Protein AF-A0A8J3AI51-F1 (afdb_monomer_lite)

Radius of gyration: 22.15 Å; chains: 1; bounding box: 53×22×63 Å

pLDDT: mean 82.13, std 14.8, range [37.94, 96.56]

Structure (mmCIF, N/CA/C/O backbone):
data_AF-A0A8J3AI51-F1
#
_entry.id   AF-A0A8J3AI51-F1
#
loop_
_atom_site.group_PDB
_atom_site.id
_atom_site.type_symbol
_atom_site.label_atom_id
_atom_site.label_alt_id
_atom_site.label_comp_id
_atom_site.label_asym_id
_atom_site.label_entity_id
_atom_site.label_seq_id
_atom_site.pdbx_PDB_ins_code
_atom_site.Cartn_x
_atom_site.Cartn_y
_atom_site.Cartn_z
_atom_site.occupancy
_atom_site.B_iso_or_equiv
_atom_site.auth_seq_id
_atom_site.auth_comp_id
_atom_site.auth_asym_id
_atom_site.auth_atom_id
_atom_site.pdbx_PDB_model_num
ATOM 1 N N . MET A 1 1 ? 5.342 -2.825 -37.340 1.00 53.09 1 MET A N 1
ATOM 2 C CA . MET A 1 1 ? 4.375 -3.262 -36.305 1.00 53.09 1 MET A CA 1
ATOM 3 C C . MET A 1 1 ? 3.085 -2.499 -36.558 1.00 53.09 1 MET A C 1
ATOM 5 O O . MET A 1 1 ? 3.147 -1.276 -36.587 1.00 53.09 1 MET A O 1
ATOM 9 N N . LYS A 1 2 ? 1.987 -3.191 -36.896 1.00 64.62 2 LYS A N 1
ATOM 10 C CA . LYS A 1 2 ? 0.739 -2.549 -37.352 1.00 64.62 2 LYS A CA 1
ATOM 11 C C . LYS A 1 2 ? 0.205 -1.592 -36.278 1.00 64.62 2 LYS A C 1
ATOM 13 O O . LYS A 1 2 ? 0.281 -1.922 -35.096 1.00 64.62 2 LYS A O 1
ATOM 18 N N . ARG A 1 3 ? -0.309 -0.426 -36.695 1.00 67.56 3 ARG A N 1
ATOM 19 C CA . ARG A 1 3 ? -0.860 0.649 -35.837 1.00 67.56 3 ARG A CA 1
ATOM 20 C C . ARG A 1 3 ? -1.835 0.107 -34.780 1.00 67.56 3 ARG A C 1
ATOM 22 O O . ARG A 1 3 ? -1.810 0.542 -33.636 1.00 67.56 3 ARG A O 1
ATOM 29 N N . GLU A 1 4 ? -2.581 -0.925 -35.157 1.00 68.12 4 GLU A N 1
ATOM 30 C CA . GLU A 1 4 ? -3.501 -1.707 -34.324 1.00 68.12 4 GLU A CA 1
ATOM 31 C C . GLU A 1 4 ? -2.862 -2.264 -33.044 1.00 68.12 4 GLU A C 1
ATOM 33 O O . GLU A 1 4 ? -3.471 -2.199 -31.986 1.00 68.12 4 GLU A O 1
ATOM 38 N N . ARG A 1 5 ? -1.607 -2.736 -33.090 1.00 66.06 5 ARG A N 1
ATOM 39 C CA . ARG A 1 5 ? -0.934 -3.303 -31.906 1.00 66.06 5 ARG A CA 1
ATOM 40 C C . ARG A 1 5 ? -0.533 -2.239 -30.887 1.00 66.06 5 ARG A C 1
ATOM 42 O O . ARG A 1 5 ? -0.493 -2.528 -29.702 1.00 66.06 5 ARG A O 1
ATOM 49 N N . VAL A 1 6 ? -0.232 -1.020 -31.338 1.00 65.31 6 VAL A N 1
ATOM 50 C CA . VAL A 1 6 ? 0.111 0.099 -30.440 1.00 65.31 6 VAL A CA 1
ATOM 51 C C . VAL A 1 6 ? -1.146 0.623 -29.757 1.00 65.31 6 VAL A C 1
ATOM 53 O O . VAL A 1 6 ? -1.136 0.836 -28.552 1.00 65.31 6 VAL A O 1
ATOM 56 N N . ILE A 1 7 ? -2.237 0.756 -30.516 1.00 75.31 7 ILE A N 1
ATOM 57 C CA . ILE A 1 7 ? -3.550 1.131 -29.978 1.00 75.31 7 ILE A CA 1
ATOM 58 C C . ILE A 1 7 ? -4.014 0.086 -28.958 1.00 75.31 7 ILE A C 1
ATOM 60 O O . ILE A 1 7 ? -4.457 0.452 -27.877 1.00 75.31 7 ILE A O 1
ATOM 64 N N . PHE A 1 8 ? -3.827 -1.202 -29.253 1.00 74.75 8 PHE A N 1
ATOM 65 C CA . PHE A 1 8 ? -4.169 -2.283 -28.333 1.00 74.75 8 PHE A CA 1
ATOM 66 C C . PHE A 1 8 ? -3.395 -2.201 -27.009 1.00 74.75 8 PHE A C 1
ATOM 68 O O . PHE A 1 8 ? -4.002 -2.280 -25.949 1.00 74.75 8 PHE A O 1
ATOM 75 N N . VAL A 1 9 ? -2.078 -1.964 -27.047 1.00 77.12 9 VAL A N 1
ATOM 76 C CA . VAL A 1 9 ? -1.270 -1.787 -25.824 1.00 77.12 9 VAL A CA 1
ATOM 77 C C . VAL A 1 9 ? -1.726 -0.563 -25.024 1.00 77.12 9 VAL A C 1
ATOM 79 O O . VAL A 1 9 ? -1.829 -0.637 -23.805 1.00 77.12 9 VAL A O 1
ATOM 82 N N . LEU A 1 10 ? -2.053 0.541 -25.698 1.00 74.12 10 LEU A N 1
ATOM 83 C CA . LEU A 1 10 ? -2.494 1.776 -25.046 1.00 74.12 10 LEU A CA 1
ATOM 84 C C . LEU A 1 10 ? -3.873 1.608 -24.381 1.00 74.12 10 LEU A C 1
ATOM 86 O O . LEU A 1 10 ? -4.077 2.077 -23.267 1.00 74.12 10 LEU A O 1
ATOM 90 N N . ILE A 1 11 ? -4.780 0.865 -25.021 1.00 77.56 11 ILE A N 1
ATOM 91 C CA . ILE A 1 11 ? -6.088 0.491 -24.463 1.00 77.56 11 ILE A CA 1
ATOM 92 C C . ILE A 1 11 ? -5.927 -0.437 -23.255 1.00 77.56 11 ILE A C 1
ATOM 94 O O . ILE A 1 11 ? -6.581 -0.222 -22.240 1.00 77.56 11 ILE A O 1
ATOM 98 N N . VAL A 1 12 ? -5.036 -1.430 -23.325 1.00 75.44 12 VAL A N 1
ATOM 99 C CA . VAL A 1 12 ? -4.759 -2.330 -22.192 1.00 75.44 12 VAL A CA 1
ATOM 100 C C . VAL A 1 12 ? -4.180 -1.551 -21.006 1.00 75.44 12 VAL A C 1
ATOM 102 O O . VAL A 1 12 ? -4.612 -1.767 -19.880 1.00 75.44 12 VAL A O 1
ATOM 105 N N . CYS A 1 13 ? -3.279 -0.592 -21.241 1.00 67.44 13 CYS A N 1
ATOM 106 C CA . CYS A 1 13 ? -2.771 0.286 -20.184 1.00 67.44 13 CYS A CA 1
ATOM 107 C C . CYS A 1 13 ? -3.874 1.149 -19.550 1.00 67.44 13 CYS A C 1
ATOM 109 O O . CYS A 1 13 ? -3.893 1.287 -18.335 1.00 67.44 13 CYS A O 1
ATOM 111 N N . ILE A 1 14 ? -4.809 1.689 -20.339 1.00 70.81 14 ILE A N 1
ATOM 112 C CA . ILE A 1 14 ? -5.937 2.480 -19.814 1.00 70.81 14 ILE A CA 1
ATOM 113 C C . ILE A 1 14 ? -6.908 1.600 -19.011 1.00 70.81 14 ILE A C 1
ATOM 115 O O . ILE A 1 14 ? -7.358 2.009 -17.944 1.00 70.81 14 ILE A O 1
ATOM 119 N N . LEU A 1 15 ? -7.187 0.377 -19.474 1.00 64.62 15 LEU A N 1
ATOM 120 C CA . LEU A 1 15 ? -8.058 -0.5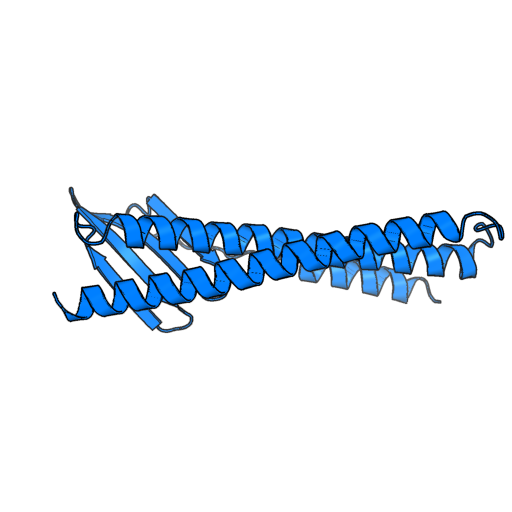77 -18.774 1.00 64.62 15 LEU A CA 1
ATOM 121 C C . LEU A 1 15 ? -7.478 -1.035 -17.428 1.00 64.62 15 LEU A C 1
ATOM 123 O O . LEU A 1 15 ? -8.231 -1.275 -16.488 1.00 64.62 15 LEU A O 1
ATOM 127 N N . LEU A 1 16 ? -6.151 -1.122 -17.306 1.00 56.03 16 LEU A N 1
ATOM 128 C CA . LEU A 1 16 ? -5.490 -1.446 -16.036 1.00 56.03 16 LEU A CA 1
ATOM 129 C C . LEU A 1 16 ? -5.594 -0.313 -14.997 1.00 56.03 16 LEU A C 1
ATOM 131 O O . LEU A 1 16 ? -5.443 -0.576 -13.804 1.00 56.03 16 LEU A O 1
ATOM 135 N N . LEU A 1 17 ? -5.871 0.925 -15.423 1.00 53.25 17 LEU A N 1
ATOM 136 C CA . LEU A 1 17 ? -5.963 2.097 -14.543 1.00 53.25 17 LEU A CA 1
ATOM 137 C C . LEU A 1 17 ? -7.366 2.315 -13.955 1.00 53.25 17 LEU A C 1
ATOM 139 O O . LEU A 1 17 ? -7.508 3.049 -12.980 1.00 53.25 17 LEU A O 1
ATOM 143 N N . THR A 1 18 ? -8.411 1.677 -14.489 1.00 46.75 18 THR A N 1
ATOM 144 C CA . THR A 1 18 ? -9.785 1.865 -14.002 1.00 46.75 18 THR A CA 1
ATOM 145 C C . THR A 1 18 ? -10.165 0.799 -12.973 1.00 46.75 18 THR A C 1
ATOM 147 O O . THR A 1 18 ? -10.831 -0.179 -13.301 1.00 46.75 18 THR A O 1
ATOM 150 N N . ASN A 1 19 ? -9.775 0.991 -11.709 1.00 45.34 19 ASN A N 1
ATOM 151 C CA . ASN A 1 19 ? -10.464 0.366 -10.573 1.00 45.34 19 ASN A CA 1
ATOM 152 C C . ASN A 1 19 ? -11.433 1.393 -9.980 1.00 45.34 19 ASN A C 1
ATOM 154 O O . ASN A 1 19 ? -11.073 2.159 -9.094 1.00 45.34 19 ASN A O 1
ATOM 158 N N . VAL A 1 20 ? -12.660 1.428 -10.501 1.00 43.66 20 VAL A N 1
ATOM 159 C CA . VAL A 1 20 ? -13.753 2.207 -9.910 1.00 43.66 20 VAL A CA 1
ATOM 160 C C . VAL A 1 20 ? -14.539 1.265 -9.006 1.00 43.66 20 VAL A C 1
ATOM 162 O O . VAL A 1 20 ? -15.225 0.372 -9.498 1.00 43.66 20 VAL A O 1
ATOM 165 N N . GLN A 1 21 ? -14.421 1.438 -7.690 1.00 47.44 21 GLN A N 1
ATOM 166 C CA . GLN A 1 21 ? -15.366 0.846 -6.743 1.00 47.44 21 GLN A CA 1
ATOM 167 C C . GLN A 1 21 ? -16.455 1.878 -6.453 1.00 47.44 21 GLN A C 1
ATOM 169 O O . GLN A 1 21 ? -16.183 2.960 -5.943 1.00 47.44 21 GLN A O 1
ATOM 174 N N . SER A 1 22 ? -17.685 1.551 -6.837 1.00 46.31 22 SER A N 1
ATOM 175 C CA . SER A 1 22 ? -18.892 2.278 -6.457 1.00 46.31 22 SER A CA 1
ATOM 176 C C . SER A 1 22 ? -19.384 1.764 -5.106 1.00 46.31 22 SER A C 1
ATOM 178 O O . SER A 1 22 ? -19.484 0.553 -4.904 1.00 46.31 22 SER A O 1
ATOM 180 N N . ILE A 1 23 ? -19.717 2.673 -4.186 1.00 45.62 23 ILE A N 1
ATOM 181 C CA . ILE A 1 23 ? -20.322 2.315 -2.898 1.00 45.62 23 ILE A CA 1
ATOM 182 C C . ILE A 1 23 ? -21.718 2.936 -2.800 1.00 45.62 23 ILE A C 1
ATOM 184 O O . ILE A 1 23 ? -21.946 4.097 -3.139 1.00 45.62 23 ILE A O 1
ATOM 188 N N . LEU A 1 24 ? -22.656 2.074 -2.404 1.00 43.91 24 LEU A N 1
ATOM 189 C CA . LEU A 1 24 ? -24.089 2.290 -2.240 1.00 43.91 24 LEU A CA 1
ATOM 190 C C . LEU A 1 24 ? -24.363 2.847 -0.831 1.00 43.91 24 LEU A C 1
ATOM 192 O O . LEU A 1 24 ? -23.822 2.334 0.146 1.00 43.91 24 LEU A O 1
ATOM 196 N N . ALA A 1 25 ? -25.222 3.861 -0.715 1.00 37.94 25 ALA A N 1
ATOM 197 C CA . ALA A 1 25 ? -25.538 4.517 0.554 1.00 37.94 25 ALA A CA 1
ATOM 198 C C . ALA A 1 25 ? -26.554 3.724 1.403 1.00 37.94 25 ALA A C 1
ATOM 200 O O . ALA A 1 25 ? -27.579 3.276 0.890 1.00 37.94 25 ALA A O 1
ATOM 201 N N . SER A 1 26 ? -26.302 3.619 2.713 1.00 41.03 26 SER A N 1
ATOM 202 C CA . SER A 1 26 ? -27.286 3.221 3.731 1.00 41.03 26 SER A CA 1
ATOM 203 C C . SER A 1 26 ? -27.013 3.955 5.056 1.00 41.03 26 SER A C 1
ATOM 205 O O . SER A 1 26 ? -25.915 4.457 5.267 1.00 41.03 26 SER A O 1
ATOM 207 N N . SER A 1 27 ? -28.029 4.070 5.914 1.00 50.53 27 SER A N 1
ATOM 208 C CA . SER A 1 27 ? -28.260 5.114 6.938 1.00 50.53 27 SER A CA 1
ATOM 209 C C . SER A 1 27 ? -27.345 5.158 8.182 1.00 50.53 27 SER A C 1
ATOM 211 O O . SER A 1 27 ? -27.755 5.680 9.218 1.00 50.53 27 SER A O 1
ATOM 213 N N . THR A 1 28 ? -26.120 4.643 8.117 1.00 57.31 28 THR A N 1
ATOM 214 C CA . THR A 1 28 ? -25.068 4.885 9.120 1.00 57.31 28 THR A CA 1
ATOM 215 C C . THR A 1 28 ? -24.117 5.955 8.594 1.00 57.31 28 THR A C 1
ATOM 217 O O . THR A 1 28 ? -23.734 5.927 7.426 1.00 57.31 28 THR A O 1
ATOM 220 N N . VAL A 1 29 ? -23.732 6.930 9.429 1.00 70.00 29 VAL A N 1
ATOM 221 C CA . VAL A 1 29 ? -22.743 7.936 9.008 1.00 70.00 29 VAL A CA 1
ATOM 222 C C . VAL A 1 29 ? -21.382 7.249 8.946 1.00 70.00 29 VAL A C 1
ATOM 224 O O . VAL A 1 29 ? -20.705 7.060 9.959 1.00 70.00 29 VAL A O 1
ATOM 227 N N . ILE A 1 30 ? -21.013 6.823 7.742 1.00 76.81 30 ILE A N 1
ATOM 228 C CA . ILE A 1 30 ? -19.674 6.341 7.425 1.00 76.81 30 ILE A CA 1
ATOM 229 C C . ILE A 1 30 ? -18.756 7.560 7.458 1.00 76.81 30 ILE A C 1
ATOM 231 O O . ILE A 1 30 ? -18.877 8.460 6.630 1.00 76.81 30 ILE A O 1
ATOM 235 N N . LEU A 1 31 ? -17.861 7.610 8.442 1.00 81.75 31 LEU A N 1
ATOM 236 C CA . LEU A 1 31 ? -16.919 8.720 8.592 1.00 81.75 31 LEU A CA 1
ATOM 237 C C . LEU A 1 31 ? -15.726 8.571 7.654 1.00 81.75 31 LEU A C 1
ATOM 239 O O . LEU A 1 31 ? -15.195 9.557 7.143 1.00 81.75 31 LEU A O 1
ATOM 243 N N . ARG A 1 32 ? -15.273 7.329 7.473 1.00 84.75 32 ARG A N 1
ATOM 244 C CA . ARG A 1 32 ? -14.158 6.987 6.598 1.00 84.75 32 ARG A CA 1
ATOM 245 C C . ARG A 1 32 ? -14.179 5.503 6.277 1.00 84.75 32 ARG A C 1
ATOM 247 O O . ARG A 1 32 ? -14.462 4.689 7.153 1.00 84.75 32 ARG A O 1
ATOM 254 N N . GLU A 1 33 ? -13.804 5.168 5.057 1.00 91.50 33 GLU A N 1
ATOM 255 C CA . GLU A 1 33 ? -13.570 3.802 4.613 1.00 91.50 33 GLU A CA 1
ATOM 256 C C . GLU A 1 33 ? -12.415 3.782 3.614 1.00 91.50 33 GLU A C 1
ATOM 258 O O . GLU A 1 33 ? -12.208 4.756 2.894 1.00 91.50 33 GLU A O 1
ATOM 263 N N . GLU A 1 34 ? -11.654 2.693 3.595 1.00 90.44 34 GLU A N 1
ATOM 264 C CA . GLU A 1 34 ? -10.606 2.457 2.600 1.00 90.44 34 GLU A CA 1
ATOM 265 C C . GLU A 1 34 ? -10.432 0.949 2.406 1.00 90.44 34 GLU A C 1
ATOM 267 O O . GLU A 1 34 ? -10.676 0.151 3.323 1.00 90.44 34 GLU A O 1
ATOM 272 N N . LYS A 1 35 ? -9.984 0.557 1.210 1.00 92.38 35 LYS A N 1
ATOM 273 C CA . LYS A 1 35 ? -9.681 -0.832 0.876 1.00 92.38 35 LYS A CA 1
ATOM 274 C C . LYS A 1 35 ? -8.438 -0.927 -0.001 1.00 92.38 35 LYS A C 1
ATOM 276 O O . LYS A 1 35 ? -8.461 -0.562 -1.174 1.00 92.38 35 LYS A O 1
ATOM 281 N N . ALA A 1 36 ? -7.385 -1.542 0.525 1.00 91.38 36 ALA A N 1
ATOM 282 C CA . ALA A 1 36 ? -6.125 -1.719 -0.186 1.00 91.38 36 ALA A CA 1
ATOM 283 C C . ALA A 1 36 ? -5.414 -3.010 0.225 1.00 91.38 36 ALA A C 1
ATOM 285 O O . ALA A 1 36 ? -5.531 -3.475 1.352 1.00 91.38 36 ALA A O 1
ATOM 286 N N . GLY A 1 37 ? -4.690 -3.634 -0.710 1.00 86.81 37 GLY A N 1
ATOM 287 C CA . GLY A 1 37 ? -3.906 -4.846 -0.425 1.00 86.81 37 GLY A CA 1
ATOM 288 C C . GLY A 1 37 ? -4.714 -6.051 0.085 1.00 86.81 37 GLY A C 1
ATOM 289 O O . GLY A 1 37 ? -4.136 -6.973 0.642 1.00 86.81 37 GLY A O 1
ATOM 290 N N . GLY A 1 38 ? -6.041 -6.056 -0.083 1.00 91.19 38 GLY A N 1
ATOM 291 C CA . GLY A 1 38 ? -6.931 -7.059 0.514 1.00 91.19 38 GLY A CA 1
ATOM 292 C C . GLY A 1 38 ? -7.389 -6.716 1.933 1.00 91.19 38 GLY A C 1
ATOM 293 O O . GLY A 1 38 ? -8.284 -7.387 2.437 1.00 91.19 38 GLY A O 1
ATOM 294 N N . TYR A 1 39 ? -6.848 -5.669 2.548 1.00 94.44 39 TYR A N 1
ATOM 295 C CA . TYR A 1 39 ? -7.305 -5.116 3.816 1.00 94.44 39 TYR A CA 1
ATOM 296 C C . TYR A 1 39 ? -8.374 -4.054 3.595 1.00 94.44 39 TYR A C 1
ATOM 298 O O . TYR A 1 39 ? -8.422 -3.406 2.548 1.00 94.44 39 TYR A O 1
ATOM 306 N N . GLN A 1 40 ? -9.237 -3.880 4.587 1.00 94.88 40 GLN A N 1
ATOM 307 C CA . GLN A 1 40 ? -10.260 -2.845 4.582 1.00 94.88 40 GLN A CA 1
ATOM 308 C C . GLN A 1 40 ? -10.562 -2.378 6.002 1.00 94.88 40 GLN A C 1
ATOM 310 O O . GLN A 1 40 ? -10.530 -3.176 6.944 1.00 94.88 40 GLN A O 1
ATOM 315 N N . TYR A 1 41 ? -10.912 -1.104 6.136 1.00 94.56 41 TYR A N 1
ATOM 316 C CA . TYR A 1 41 ? -11.548 -0.588 7.339 1.00 94.56 41 TYR A CA 1
ATOM 317 C C . TYR A 1 41 ? -12.732 0.301 6.976 1.00 94.56 41 TYR A C 1
ATOM 319 O O . TYR A 1 41 ? -12.772 0.907 5.907 1.00 94.56 41 TYR A O 1
ATOM 327 N N . GLN A 1 42 ? -13.682 0.399 7.895 1.00 94.56 42 GLN A N 1
ATOM 328 C CA . GLN A 1 42 ? -14.787 1.341 7.838 1.00 94.56 42 GLN A CA 1
ATOM 329 C C . GLN A 1 42 ? -15.062 1.836 9.259 1.00 94.56 42 GLN A C 1
ATOM 331 O O . GLN A 1 42 ? -15.235 1.032 10.176 1.00 94.56 42 GLN A O 1
ATOM 336 N N . ILE A 1 43 ? -15.083 3.155 9.432 1.00 92.94 43 ILE A N 1
ATOM 337 C CA . ILE A 1 43 ? -15.345 3.829 10.703 1.00 92.94 43 ILE A CA 1
ATOM 338 C C . ILE A 1 43 ? -16.775 4.353 10.665 1.00 92.94 43 ILE A C 1
ATOM 340 O O . ILE A 1 43 ? -17.137 5.159 9.803 1.00 92.94 43 ILE A O 1
ATOM 344 N N . THR A 1 44 ? -17.578 3.904 11.617 1.00 92.00 44 THR A N 1
ATOM 345 C CA . THR A 1 44 ? -18.953 4.361 11.823 1.00 92.00 44 THR A CA 1
ATOM 346 C C . THR A 1 44 ? -19.080 4.960 13.210 1.00 92.00 44 THR A C 1
ATOM 348 O O . THR A 1 44 ? -18.538 4.414 14.170 1.00 92.00 44 THR A O 1
ATOM 351 N N . GLN A 1 45 ? -19.813 6.062 13.322 1.00 86.31 45 GLN A N 1
ATOM 352 C CA . GLN A 1 45 ? -20.152 6.640 14.616 1.00 86.31 45 GLN A CA 1
ATOM 353 C C . GLN A 1 45 ? -21.590 6.276 14.975 1.00 86.31 45 GLN A C 1
ATOM 355 O O . GLN A 1 45 ? -22.527 6.630 14.259 1.00 86.31 45 GLN A O 1
ATOM 360 N N . GLU A 1 46 ? -21.758 5.594 16.104 1.00 80.94 46 GLU A N 1
ATOM 361 C CA . GLU A 1 46 ? -23.065 5.320 16.694 1.00 80.94 46 GLU A CA 1
ATOM 362 C C . GLU A 1 46 ? -23.147 6.049 18.036 1.00 80.94 46 GLU A C 1
ATOM 364 O O . GLU A 1 46 ? -22.417 5.750 18.979 1.00 80.94 46 GLU A O 1
ATOM 369 N N . GLN A 1 47 ? -24.033 7.045 18.118 1.00 81.25 47 GLN A N 1
ATOM 370 C CA . GLN A 1 47 ? -24.167 7.929 19.281 1.00 81.25 47 GLN A CA 1
ATOM 371 C C . GLN A 1 47 ? -22.849 8.665 19.620 1.00 81.25 47 GLN A C 1
ATOM 373 O O . GLN A 1 47 ? -22.513 9.658 18.970 1.00 81.25 47 GLN A O 1
ATOM 378 N N . LYS A 1 48 ? -22.116 8.202 20.643 1.00 81.88 48 LYS A N 1
ATOM 379 C CA . LYS A 1 48 ? -20.849 8.777 21.134 1.00 81.88 48 LYS A CA 1
ATOM 380 C C . LYS A 1 48 ? -19.655 7.826 20.997 1.00 81.88 48 LYS A C 1
ATOM 382 O O . LYS A 1 48 ? -18.560 8.192 21.409 1.00 81.88 48 LYS A O 1
ATOM 387 N N . GLU A 1 49 ? -19.858 6.637 20.435 1.00 85.81 49 GLU A N 1
ATOM 388 C CA . GLU A 1 49 ? -18.819 5.617 20.299 1.00 85.81 49 GLU A CA 1
ATOM 389 C C . GLU A 1 49 ? -18.428 5.438 18.829 1.00 85.81 49 GLU A C 1
ATOM 391 O O . GLU A 1 49 ? -19.280 5.432 17.931 1.00 85.81 49 GLU A O 1
ATOM 396 N N . TYR A 1 50 ? -17.126 5.278 18.586 1.00 90.12 50 TYR A N 1
ATOM 397 C CA . TYR A 1 50 ? -16.600 4.912 17.277 1.00 90.12 50 TYR A CA 1
ATOM 398 C C . TYR A 1 50 ? -16.534 3.390 17.168 1.00 90.12 50 TYR A C 1
ATOM 400 O O . TYR A 1 50 ? -15.903 2.709 17.978 1.00 90.12 50 TYR A O 1
ATOM 408 N N . LYS A 1 51 ? -17.192 2.852 16.143 1.00 92.56 51 LYS A N 1
ATOM 409 C CA . LYS A 1 51 ? -17.144 1.435 15.788 1.00 92.56 51 LYS A CA 1
ATOM 410 C C . LYS A 1 51 ? -16.369 1.263 14.498 1.00 92.56 51 LYS A C 1
ATOM 412 O O . LYS A 1 51 ? -16.635 1.936 13.501 1.00 92.56 51 LYS A O 1
ATOM 417 N N . TRP A 1 52 ? -15.445 0.319 14.525 1.00 94.50 52 TRP A N 1
ATOM 418 C CA . TRP A 1 52 ? -14.595 -0.026 13.403 1.00 94.50 52 TRP A CA 1
ATOM 419 C C . TRP A 1 52 ? -14.995 -1.387 12.865 1.00 94.50 52 TRP A C 1
ATOM 421 O O . TRP A 1 52 ? -15.038 -2.375 13.595 1.00 94.50 52 TRP A O 1
ATOM 431 N N . LYS A 1 53 ? -15.257 -1.445 11.566 1.00 94.44 53 LYS A N 1
ATOM 432 C CA . LYS A 1 53 ? -15.336 -2.688 10.806 1.00 94.44 53 LYS A CA 1
ATOM 433 C C . LYS A 1 53 ? -13.992 -2.891 10.127 1.00 94.44 53 LYS A C 1
ATOM 435 O O . LYS A 1 53 ? -13.602 -2.075 9.300 1.00 94.44 53 LYS A O 1
ATOM 440 N N . ILE A 1 54 ? -13.301 -3.968 10.465 1.00 94.56 54 ILE A N 1
ATOM 441 C CA . ILE A 1 54 ? -11.941 -4.270 10.015 1.00 94.56 54 ILE A CA 1
ATOM 442 C C . ILE A 1 54 ? -11.972 -5.583 9.262 1.00 94.56 54 ILE A C 1
ATOM 444 O O . ILE A 1 54 ? -12.636 -6.524 9.693 1.00 94.56 54 ILE A O 1
ATOM 448 N N . GLY A 1 55 ? -11.268 -5.668 8.138 1.00 92.75 55 GLY A N 1
ATOM 449 C CA . GLY A 1 55 ? -11.229 -6.902 7.374 1.00 92.75 55 GLY A CA 1
ATOM 450 C C . GLY A 1 55 ? -9.940 -7.149 6.616 1.00 92.75 55 GLY A C 1
ATOM 451 O O . GLY A 1 55 ? -9.214 -6.223 6.261 1.00 92.75 55 GLY A O 1
ATOM 452 N N . HIS A 1 56 ? -9.716 -8.428 6.338 1.00 94.12 56 HIS A N 1
ATOM 453 C CA . HIS A 1 56 ? -8.704 -8.938 5.428 1.00 94.12 56 HIS A CA 1
ATOM 454 C C . HIS A 1 56 ? -9.345 -10.029 4.556 1.00 94.12 56 HIS A C 1
ATOM 456 O O . HIS A 1 56 ? -9.777 -11.075 5.046 1.00 94.12 56 HIS A O 1
ATOM 462 N N . LYS A 1 57 ? -9.412 -9.773 3.247 1.00 89.56 57 LYS A N 1
ATOM 463 C CA . LYS A 1 57 ? -10.121 -10.580 2.244 1.00 89.56 57 LYS A CA 1
ATOM 464 C C . LYS A 1 57 ? -11.599 -10.732 2.621 1.00 89.56 57 LYS A C 1
ATOM 466 O O . LYS A 1 57 ? -12.322 -9.741 2.616 1.00 89.56 57 LYS A O 1
ATOM 471 N N . GLU A 1 58 ? -12.040 -11.948 2.930 1.00 86.62 58 GLU A N 1
ATOM 472 C CA . GLU A 1 58 ? -13.423 -12.249 3.319 1.00 86.62 58 GLU A CA 1
ATOM 473 C C . GLU A 1 58 ? -13.638 -12.203 4.837 1.00 86.62 58 GLU A C 1
ATOM 475 O O . GLU A 1 58 ? -14.774 -12.131 5.300 1.00 86.62 58 GLU A O 1
ATOM 480 N N . ASN A 1 59 ? -12.558 -12.188 5.624 1.00 89.31 59 ASN A N 1
ATOM 481 C CA . ASN A 1 59 ? -12.647 -12.147 7.076 1.00 89.31 59 ASN A CA 1
ATOM 482 C C . ASN A 1 59 ? -12.861 -10.711 7.530 1.00 89.31 59 ASN A C 1
ATOM 484 O O . ASN A 1 59 ? -12.018 -9.848 7.283 1.00 89.31 59 ASN A O 1
ATOM 488 N N . VAL A 1 60 ? -13.974 -10.461 8.214 1.00 92.88 60 VAL A N 1
ATOM 489 C CA . VAL A 1 60 ? -14.333 -9.139 8.724 1.00 92.88 60 VAL A CA 1
ATOM 490 C C . VAL A 1 60 ? -14.798 -9.265 10.166 1.00 92.88 60 VAL A C 1
ATOM 492 O O . VAL A 1 60 ? -15.538 -10.184 10.511 1.00 92.88 60 VAL A O 1
ATOM 495 N N . PHE A 1 61 ? -14.391 -8.326 11.011 1.00 93.06 61 PHE A N 1
ATOM 496 C CA . PHE A 1 61 ? -14.873 -8.212 12.377 1.00 93.06 61 PHE A CA 1
ATOM 497 C C . PHE A 1 61 ? -15.158 -6.761 12.751 1.00 93.06 61 PHE A C 1
ATOM 499 O O . PHE A 1 61 ? -14.704 -5.828 12.093 1.00 93.06 61 PHE A O 1
ATOM 506 N N . PHE A 1 62 ? -15.928 -6.592 13.821 1.00 92.88 62 PHE A N 1
ATOM 507 C CA . PHE A 1 62 ? -1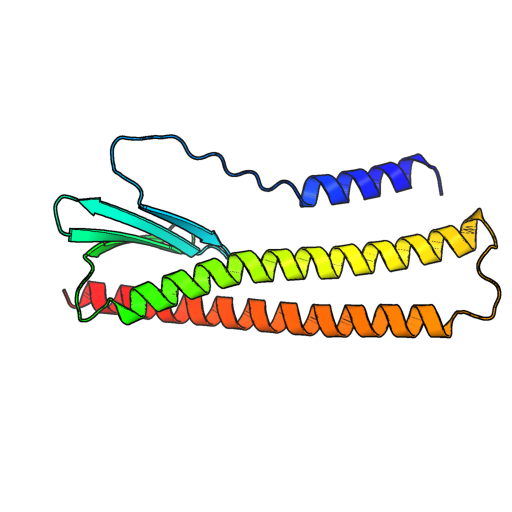6.227 -5.298 14.412 1.00 92.88 62 PHE A CA 1
ATOM 508 C C . PHE A 1 62 ? -15.494 -5.158 15.741 1.00 92.88 62 PHE A C 1
ATOM 510 O O . PHE A 1 62 ? -15.381 -6.139 16.482 1.00 92.88 62 PHE A O 1
ATOM 517 N N . ILE A 1 63 ? -15.015 -3.952 16.023 1.00 93.19 63 ILE A N 1
ATOM 518 C CA . ILE A 1 63 ? -14.371 -3.581 17.279 1.00 93.19 63 ILE A CA 1
ATOM 519 C C . ILE A 1 63 ? -14.816 -2.170 17.673 1.00 93.19 63 ILE A C 1
ATOM 521 O O . ILE A 1 63 ? -14.972 -1.295 16.818 1.00 93.19 63 ILE A O 1
ATOM 525 N N . VAL A 1 64 ? -15.087 -1.970 18.961 1.00 92.81 64 VAL A N 1
ATOM 526 C CA . VAL A 1 64 ? -15.372 -0.644 19.522 1.00 92.81 64 VAL A CA 1
ATOM 527 C C . VAL A 1 64 ? -14.038 0.003 19.878 1.00 92.81 64 VAL A C 1
ATOM 529 O O . VAL A 1 64 ? -13.169 -0.650 20.459 1.00 92.81 64 VAL A O 1
ATOM 532 N N . GLU A 1 65 ? -13.860 1.263 19.495 1.00 92.44 65 GLU A N 1
ATOM 533 C CA . GLU A 1 65 ? -12.654 2.021 19.822 1.00 92.44 65 GLU A CA 1
ATOM 534 C C . GLU A 1 65 ? -12.553 2.239 21.339 1.00 92.44 65 GLU A C 1
ATOM 536 O O . GLU A 1 65 ? -13.508 2.667 21.991 1.00 92.44 65 GLU A O 1
ATOM 541 N N . SER A 1 66 ? -11.386 1.940 21.899 1.00 92.81 66 SER A N 1
ATOM 542 C CA . SER A 1 66 ? -11.053 2.110 23.309 1.00 92.81 66 SER A CA 1
ATOM 543 C C . SER A 1 66 ? -9.618 2.626 23.442 1.00 92.81 66 SER A C 1
ATOM 545 O O . SER A 1 66 ? -8.828 2.570 22.504 1.00 92.81 66 SER A O 1
ATOM 547 N N . LYS A 1 67 ? -9.239 3.082 24.641 1.00 91.19 67 LYS A N 1
ATOM 548 C CA . LYS A 1 67 ? -7.857 3.520 24.922 1.00 91.19 67 LYS A CA 1
ATOM 549 C C . LYS A 1 67 ? -6.807 2.411 24.778 1.00 91.19 67 LYS A C 1
ATOM 551 O O . LYS A 1 67 ? -5.621 2.705 24.762 1.00 91.19 67 LYS A O 1
ATOM 556 N N . GLU A 1 68 ? -7.223 1.149 24.764 1.00 91.31 68 GLU A N 1
ATOM 557 C CA . GLU A 1 68 ? -6.313 0.002 24.662 1.00 91.31 68 GLU A CA 1
ATOM 558 C C . GLU A 1 68 ? -5.998 -0.346 23.203 1.00 91.31 68 GLU A C 1
ATOM 560 O O . GLU A 1 68 ? -4.953 -0.929 22.919 1.00 91.31 68 GLU A O 1
ATOM 565 N N . ASN A 1 69 ? -6.894 0.007 22.272 1.00 93.31 69 ASN A N 1
ATOM 566 C CA . ASN A 1 69 ? -6.785 -0.364 20.863 1.00 93.31 69 ASN A CA 1
ATOM 567 C C . ASN A 1 69 ? -6.658 0.830 19.900 1.00 93.31 69 ASN A C 1
ATOM 569 O O . ASN A 1 69 ? -6.413 0.601 18.716 1.00 93.31 69 ASN A O 1
ATOM 573 N N . ASP A 1 70 ? -6.772 2.074 20.374 1.00 94.06 70 ASP A N 1
ATOM 574 C CA . ASP A 1 70 ? -6.754 3.281 19.537 1.00 94.06 70 ASP A CA 1
ATOM 575 C C . ASP A 1 70 ? -5.489 3.416 18.666 1.00 94.06 70 ASP A C 1
ATOM 577 O O . ASP A 1 70 ? -5.596 3.660 17.463 1.00 94.06 70 ASP A O 1
ATOM 581 N N . ASP A 1 71 ? -4.299 3.180 19.225 1.00 95.25 71 ASP A N 1
ATOM 582 C CA . ASP A 1 71 ? -3.022 3.245 18.504 1.00 95.25 71 ASP A CA 1
ATOM 583 C C . ASP A 1 71 ? -2.936 2.146 17.436 1.00 95.25 71 ASP A C 1
ATOM 585 O O . ASP A 1 71 ? -2.525 2.405 16.303 1.00 95.25 71 ASP A O 1
ATOM 589 N N . TYR A 1 72 ? -3.404 0.932 17.743 1.00 95.44 72 TYR A N 1
ATOM 590 C CA . TYR A 1 72 ? -3.451 -0.167 16.775 1.00 95.44 72 TYR A CA 1
ATOM 591 C C . TYR A 1 72 ? -4.430 0.121 15.631 1.00 95.44 72 TYR A C 1
ATOM 593 O O . TYR A 1 72 ? -4.117 -0.155 14.471 1.00 95.44 72 TYR A O 1
ATOM 601 N N . LEU A 1 73 ? -5.593 0.701 15.938 1.00 95.62 73 LEU A N 1
ATOM 602 C CA . LEU A 1 73 ? -6.592 1.112 14.950 1.00 95.62 73 LEU A CA 1
ATOM 603 C C . LEU A 1 73 ? -6.068 2.232 14.048 1.00 95.62 73 LEU A C 1
ATOM 605 O O . LEU A 1 73 ? -6.213 2.159 12.825 1.00 95.62 73 LEU A O 1
ATOM 609 N N . ASP A 1 74 ? -5.422 3.247 14.626 1.00 95.56 74 ASP A N 1
ATOM 610 C CA . ASP A 1 74 ? -4.843 4.348 13.860 1.00 95.56 74 ASP A CA 1
ATOM 611 C C . ASP A 1 74 ? -3.688 3.875 12.969 1.00 95.56 74 ASP A C 1
ATOM 613 O O . ASP A 1 74 ? -3.618 4.237 11.792 1.00 95.56 74 ASP A O 1
ATOM 617 N N . ARG A 1 75 ? -2.808 3.014 13.488 1.00 96.56 75 ARG A N 1
ATOM 618 C CA . ARG A 1 75 ? -1.723 2.426 12.696 1.00 96.56 75 ARG A CA 1
ATOM 619 C C . ARG A 1 75 ? -2.266 1.564 11.570 1.00 96.56 75 ARG A C 1
ATOM 621 O O . ARG A 1 75 ? -1.884 1.791 10.427 1.00 96.56 75 ARG A O 1
ATOM 628 N N . PHE A 1 76 ? -3.228 0.681 11.849 1.00 96.25 76 PHE A N 1
ATOM 629 C CA . PHE A 1 76 ? -3.890 -0.106 10.809 1.00 96.25 76 PHE A CA 1
ATOM 630 C C . PHE A 1 76 ? -4.496 0.793 9.724 1.00 96.25 76 PHE A C 1
ATOM 632 O O . PHE A 1 76 ? -4.252 0.585 8.536 1.00 96.25 76 PHE A O 1
ATOM 639 N N . ARG A 1 77 ? -5.223 1.845 10.121 1.00 94.81 77 ARG A N 1
ATOM 640 C CA . ARG A 1 77 ? -5.790 2.841 9.203 1.00 94.81 77 ARG A CA 1
ATOM 641 C C . ARG A 1 77 ? -4.728 3.466 8.306 1.00 94.81 77 ARG A C 1
ATOM 643 O O . ARG A 1 77 ? -4.923 3.528 7.093 1.00 94.81 77 ARG A O 1
ATOM 650 N N . ARG A 1 78 ? -3.647 3.983 8.896 1.00 95.19 78 ARG A N 1
ATOM 651 C CA . ARG A 1 78 ? -2.560 4.634 8.150 1.00 95.19 78 ARG A CA 1
ATOM 652 C C . ARG A 1 78 ? -1.938 3.658 7.168 1.00 95.19 78 ARG A C 1
ATOM 654 O O . ARG A 1 78 ? -1.887 3.965 5.987 1.00 95.19 78 ARG A O 1
ATOM 661 N N . THR A 1 79 ? -1.618 2.452 7.621 1.00 95.44 79 THR A N 1
ATOM 662 C CA . THR A 1 79 ? -1.006 1.437 6.772 1.00 95.44 79 THR A CA 1
ATOM 663 C C . THR A 1 79 ? -1.909 1.002 5.613 1.00 95.44 79 THR A C 1
ATOM 665 O O . THR A 1 79 ? -1.423 0.821 4.499 1.00 95.44 79 THR A O 1
ATOM 668 N N . VAL A 1 80 ? -3.226 0.873 5.819 1.00 94.50 80 VAL A N 1
ATOM 669 C CA . VAL A 1 80 ? -4.166 0.580 4.719 1.00 94.50 80 VAL A CA 1
ATOM 670 C C . VAL A 1 80 ? -4.224 1.733 3.710 1.00 94.50 80 VAL A C 1
ATOM 672 O O . VAL A 1 80 ? -4.276 1.484 2.506 1.00 94.50 80 VAL A O 1
ATOM 675 N N . ASN A 1 81 ? -4.158 2.987 4.163 1.00 92.69 81 ASN A N 1
ATOM 676 C CA . ASN A 1 81 ? -4.086 4.132 3.250 1.00 92.69 81 ASN A CA 1
ATOM 677 C C . ASN A 1 81 ? -2.747 4.160 2.489 1.00 92.69 81 ASN A C 1
ATOM 679 O O . ASN A 1 81 ? -2.740 4.356 1.273 1.00 92.69 81 ASN A O 1
ATOM 683 N N . ASP A 1 82 ? -1.631 3.906 3.177 1.00 92.25 82 ASP A N 1
ATOM 684 C CA . ASP A 1 82 ? -0.290 3.862 2.584 1.00 92.25 82 ASP A CA 1
ATOM 685 C C . ASP A 1 82 ? -0.195 2.756 1.527 1.00 92.25 82 ASP A C 1
ATOM 687 O O . ASP A 1 82 ? 0.297 2.999 0.428 1.00 92.25 82 ASP A O 1
ATOM 691 N N . LEU A 1 83 ? -0.784 1.583 1.788 1.00 92.44 83 LEU A N 1
ATOM 692 C CA . LEU A 1 83 ? -0.928 0.504 0.807 1.00 92.44 83 LEU A CA 1
ATOM 693 C C . LEU A 1 83 ? -1.646 0.958 -0.469 1.00 92.44 83 LEU A C 1
ATOM 695 O O . LEU A 1 83 ? -1.272 0.544 -1.569 1.00 92.44 83 LEU A O 1
ATOM 699 N N . SER A 1 84 ? -2.698 1.770 -0.336 1.00 88.44 84 SER A N 1
ATOM 700 C CA . SER A 1 84 ? -3.456 2.302 -1.476 1.00 88.44 84 SER A CA 1
ATOM 701 C C . SER A 1 84 ? -2.568 3.216 -2.327 1.00 88.44 84 SER A C 1
ATOM 703 O O . SER A 1 84 ? -2.455 3.034 -3.545 1.00 88.44 84 SER A O 1
ATOM 705 N N . LEU A 1 85 ? -1.859 4.137 -1.666 1.00 89.56 85 LEU A N 1
ATOM 706 C CA . LEU A 1 85 ? -0.960 5.102 -2.298 1.00 89.56 85 LEU A CA 1
ATOM 707 C C . LEU A 1 85 ? 0.250 4.428 -2.952 1.00 89.56 85 LEU A C 1
ATOM 709 O O . LEU A 1 85 ? 0.478 4.604 -4.146 1.00 89.56 85 LEU A O 1
ATOM 713 N N . GLN A 1 86 ? 0.980 3.593 -2.218 1.00 89.88 86 GLN A N 1
ATOM 714 C CA . GLN A 1 86 ? 2.174 2.904 -2.715 1.00 89.88 86 GLN A CA 1
ATOM 715 C C . GLN A 1 86 ? 1.843 1.944 -3.858 1.00 89.88 86 GLN A C 1
ATOM 717 O O . GLN A 1 86 ? 2.618 1.801 -4.804 1.00 89.88 86 GLN A O 1
ATOM 722 N N . LYS A 1 87 ? 0.664 1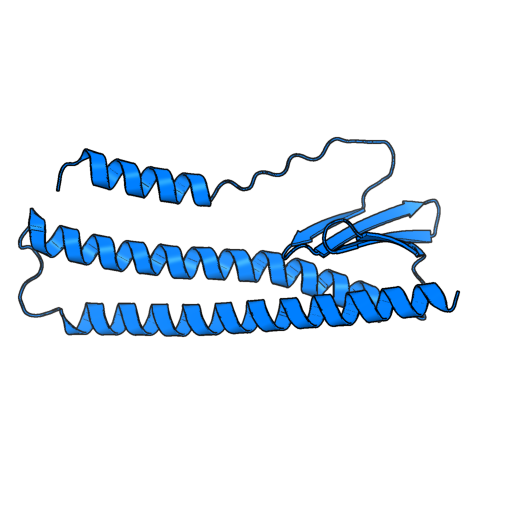.305 -3.829 1.00 88.19 87 LYS A N 1
ATOM 723 C CA . LYS A 1 87 ? 0.203 0.479 -4.951 1.00 88.19 87 LYS A CA 1
ATOM 724 C C . LYS A 1 87 ? 0.026 1.331 -6.205 1.00 88.19 87 LYS A C 1
ATOM 726 O O . LYS A 1 87 ? 0.410 0.897 -7.292 1.00 88.19 87 LYS A O 1
ATOM 731 N N . LEU A 1 88 ? -0.552 2.522 -6.070 1.00 89.00 88 LEU A N 1
ATOM 732 C CA . LEU A 1 88 ? -0.708 3.459 -7.177 1.00 89.00 88 LEU A CA 1
ATOM 733 C C . LEU A 1 88 ? 0.659 3.946 -7.681 1.00 89.00 88 LEU A C 1
ATOM 735 O O . LEU A 1 88 ? 0.897 3.909 -8.889 1.00 89.00 88 LEU A O 1
ATOM 739 N N . GLU A 1 89 ? 1.575 4.316 -6.786 1.00 87.88 89 GLU A N 1
ATOM 740 C CA . GLU A 1 89 ? 2.946 4.714 -7.137 1.00 87.88 89 GLU A CA 1
ATOM 741 C C . GLU A 1 89 ? 3.694 3.607 -7.889 1.00 87.88 89 GLU A C 1
ATOM 743 O O . GLU A 1 89 ? 4.327 3.867 -8.916 1.00 87.88 89 GLU A O 1
ATOM 748 N N . PHE A 1 90 ? 3.558 2.358 -7.444 1.00 86.69 90 PHE A N 1
ATOM 749 C CA . PHE A 1 90 ? 4.156 1.198 -8.098 1.00 86.69 90 PHE A CA 1
ATOM 750 C C . PHE A 1 90 ? 3.555 0.928 -9.489 1.00 86.69 90 PHE A C 1
ATOM 752 O O . PHE A 1 90 ? 4.272 0.638 -10.449 1.00 86.69 90 PHE A O 1
ATOM 759 N N . ILE A 1 91 ? 2.234 1.071 -9.644 1.00 87.75 91 ILE A N 1
ATOM 760 C CA . ILE A 1 91 ? 1.578 0.955 -10.956 1.00 87.75 91 ILE A CA 1
ATOM 761 C C . ILE A 1 91 ? 2.079 2.052 -11.903 1.00 87.75 91 ILE A C 1
ATOM 763 O O . ILE A 1 91 ? 2.366 1.771 -13.073 1.00 87.75 91 ILE A O 1
ATOM 767 N N . LEU A 1 92 ? 2.206 3.290 -11.419 1.00 87.06 92 LEU A N 1
ATOM 768 C CA . LEU A 1 92 ? 2.708 4.409 -12.215 1.00 87.06 92 LEU A CA 1
ATOM 769 C C . LEU A 1 92 ? 4.177 4.219 -12.607 1.00 87.06 92 LEU A C 1
ATOM 771 O O . LEU A 1 92 ? 4.522 4.469 -13.764 1.00 87.06 92 LEU A O 1
ATOM 775 N N . SER A 1 93 ? 5.027 3.734 -11.697 1.00 85.81 93 SER A N 1
ATOM 776 C CA . SER A 1 93 ? 6.453 3.514 -11.967 1.00 85.81 93 SER A CA 1
ATOM 777 C C . SER A 1 93 ? 6.674 2.452 -13.051 1.00 85.81 93 SER A C 1
ATOM 779 O O . SER A 1 93 ? 7.388 2.702 -14.029 1.00 85.81 93 SER A O 1
ATOM 781 N N . ILE A 1 94 ? 5.966 1.319 -12.970 1.00 88.00 94 ILE A N 1
ATOM 782 C CA . ILE A 1 94 ? 5.991 0.278 -14.007 1.00 88.00 94 ILE A CA 1
ATOM 783 C C . ILE A 1 94 ? 5.426 0.806 -15.327 1.00 88.00 94 ILE A C 1
ATOM 785 O O . ILE A 1 94 ? 6.012 0.579 -16.389 1.00 88.00 94 ILE A O 1
ATOM 789 N N . SER A 1 95 ? 4.302 1.524 -15.282 1.00 87.12 95 SER A N 1
ATOM 790 C CA . SER A 1 95 ? 3.680 2.085 -16.488 1.00 87.12 95 SER A CA 1
ATOM 791 C C . SER A 1 95 ? 4.631 3.044 -17.205 1.00 87.12 95 SER A C 1
ATOM 793 O O . SER A 1 95 ? 4.776 2.985 -18.429 1.00 87.12 95 SER A O 1
ATOM 795 N N . TYR A 1 96 ? 5.347 3.876 -16.448 1.00 85.38 96 TYR A N 1
ATOM 796 C CA . TYR A 1 96 ? 6.358 4.780 -16.982 1.00 85.38 96 TYR A CA 1
ATOM 797 C C . TYR A 1 96 ? 7.525 4.020 -17.630 1.00 85.38 96 TYR A C 1
ATOM 799 O O . TYR A 1 96 ? 7.927 4.340 -18.752 1.00 85.38 96 TYR A O 1
ATOM 807 N N . LEU A 1 97 ? 8.009 2.948 -16.993 1.00 87.19 97 LEU A N 1
ATOM 808 C CA . LEU A 1 97 ? 9.047 2.080 -17.556 1.00 87.19 97 LEU A CA 1
ATOM 809 C C . LEU A 1 97 ? 8.614 1.462 -18.896 1.00 87.19 97 LEU A C 1
ATOM 811 O O . LEU A 1 97 ? 9.378 1.467 -19.866 1.00 87.19 97 LEU A O 1
ATOM 815 N N . VAL A 1 98 ? 7.369 0.985 -18.988 1.00 88.19 98 VAL A N 1
ATOM 816 C CA . VAL A 1 98 ? 6.804 0.452 -20.238 1.00 88.19 98 VAL A CA 1
ATOM 817 C C . VAL A 1 98 ? 6.761 1.530 -21.325 1.00 88.19 98 VAL A C 1
ATOM 819 O O . VAL A 1 98 ? 7.162 1.261 -22.462 1.00 88.19 98 VAL A O 1
ATOM 822 N N . LEU A 1 99 ? 6.346 2.758 -20.996 1.00 87.00 99 LEU A N 1
ATOM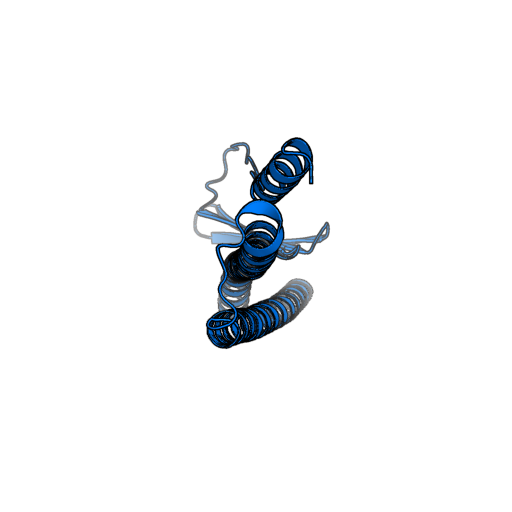 823 C CA . LEU A 1 99 ? 6.318 3.874 -21.950 1.00 87.00 99 LEU A CA 1
ATOM 824 C C . LEU A 1 99 ? 7.711 4.209 -22.496 1.00 87.00 99 LEU A C 1
ATOM 826 O O . LEU A 1 99 ? 7.852 4.435 -23.704 1.00 87.00 99 LEU A O 1
ATOM 830 N N . ILE A 1 100 ? 8.746 4.186 -21.651 1.00 85.75 100 ILE A N 1
ATOM 831 C CA . ILE A 1 100 ? 10.140 4.388 -22.074 1.00 85.75 100 ILE A CA 1
ATOM 832 C C . ILE A 1 100 ? 10.548 3.313 -23.088 1.00 85.75 100 ILE A C 1
ATOM 834 O O . ILE A 1 100 ? 11.034 3.632 -24.178 1.00 85.75 100 ILE A O 1
ATOM 838 N N . ILE A 1 101 ? 10.308 2.038 -22.768 1.00 85.81 101 ILE A N 1
ATOM 839 C CA . ILE A 1 101 ? 10.672 0.909 -23.637 1.00 85.81 101 ILE A CA 1
ATOM 840 C C . ILE A 1 101 ? 9.941 0.996 -24.982 1.00 85.81 101 ILE A C 1
ATOM 842 O O . ILE A 1 101 ? 10.567 0.869 -26.041 1.00 85.81 101 ILE A O 1
ATOM 846 N N . VAL A 1 102 ? 8.631 1.256 -24.965 1.00 85.31 102 VAL A N 1
ATOM 847 C CA . VAL A 1 102 ? 7.824 1.408 -26.185 1.00 85.31 102 VAL A CA 1
ATOM 848 C C . VAL A 1 102 ? 8.344 2.567 -27.036 1.00 85.31 102 VAL A C 1
ATOM 850 O O . VAL A 1 102 ? 8.507 2.406 -28.249 1.00 85.31 102 VAL A O 1
ATOM 853 N N . SER A 1 103 ? 8.683 3.698 -26.414 1.00 82.94 103 SER A N 1
ATOM 854 C CA . SER A 1 103 ? 9.236 4.872 -27.099 1.00 82.94 103 SER A CA 1
ATOM 855 C C . SER A 1 103 ? 10.564 4.559 -27.794 1.00 82.94 103 SER A C 1
ATOM 857 O O . SER A 1 103 ? 10.738 4.888 -28.971 1.00 82.94 103 SER A O 1
ATOM 859 N N . ILE A 1 104 ? 11.469 3.833 -27.125 1.00 82.00 104 ILE A N 1
ATOM 860 C CA . ILE A 1 104 ? 12.747 3.391 -27.710 1.00 82.00 104 ILE A CA 1
ATOM 861 C C . ILE A 1 104 ? 12.506 2.465 -28.911 1.00 82.00 104 ILE A C 1
ATOM 863 O O . ILE A 1 104 ? 13.131 2.629 -29.965 1.00 82.00 104 ILE A O 1
ATOM 867 N N . ILE A 1 105 ? 11.594 1.495 -28.782 1.00 81.44 105 ILE A N 1
ATOM 868 C CA . ILE A 1 105 ? 11.284 0.536 -29.853 1.00 81.44 105 ILE A CA 1
ATOM 869 C C . ILE A 1 105 ? 10.683 1.251 -31.071 1.00 81.44 105 ILE A C 1
ATOM 871 O O . ILE A 1 105 ? 11.086 0.974 -32.207 1.00 81.44 105 ILE A O 1
ATOM 875 N N . LEU A 1 106 ? 9.738 2.173 -30.859 1.00 78.12 106 LEU A N 1
ATOM 876 C CA . LEU A 1 106 ? 9.097 2.940 -31.932 1.00 78.12 106 LEU A CA 1
ATOM 877 C C . LEU A 1 106 ? 10.084 3.891 -32.622 1.00 78.12 106 LEU A C 1
ATOM 879 O O . LEU A 1 106 ? 10.127 3.924 -33.856 1.00 78.12 106 LEU A O 1
ATOM 883 N N . GLY A 1 107 ? 10.910 4.600 -31.847 1.00 74.38 107 GLY A N 1
ATOM 884 C CA . GLY A 1 107 ? 11.936 5.508 -32.363 1.00 74.38 107 GLY A CA 1
ATOM 885 C C . GLY A 1 107 ? 12.969 4.796 -33.240 1.00 74.38 107 GLY A C 1
ATOM 886 O O . GLY A 1 107 ? 13.286 5.280 -34.329 1.00 74.38 107 GLY A O 1
ATOM 887 N N . LYS A 1 108 ? 13.419 3.598 -32.831 1.00 71.25 108 LYS A N 1
ATOM 888 C CA . LYS A 1 108 ? 14.344 2.770 -33.626 1.00 71.25 108 LYS A CA 1
ATOM 889 C C . LYS A 1 108 ? 13.700 2.199 -34.892 1.00 71.25 108 LYS A C 1
ATOM 891 O O . LYS A 1 108 ? 14.333 2.200 -35.943 1.00 71.25 108 LYS A O 1
ATOM 896 N N . ARG A 1 109 ? 12.464 1.687 -34.808 1.00 69.69 109 ARG A N 1
ATOM 897 C CA . ARG A 1 109 ? 11.828 0.942 -35.914 1.00 69.69 109 ARG A CA 1
ATOM 898 C C . ARG A 1 109 ? 11.204 1.818 -36.995 1.00 69.69 109 ARG A C 1
ATOM 900 O O . ARG A 1 109 ? 11.243 1.430 -38.157 1.00 69.69 109 ARG A O 1
ATOM 907 N N . LYS A 1 110 ? 10.551 2.923 -36.623 1.00 61.19 110 LYS A N 1
ATOM 908 C CA . LYS A 1 110 ? 9.681 3.671 -37.548 1.00 61.19 110 LYS A CA 1
ATOM 909 C C . LYS A 1 110 ? 10.304 4.970 -38.039 1.00 61.19 110 LYS A C 1
ATOM 911 O O . LYS A 1 110 ? 10.088 5.334 -39.186 1.00 61.19 110 LYS A O 1
ATOM 916 N N . TYR A 1 111 ? 11.064 5.647 -37.186 1.00 60.28 111 TYR A N 1
ATOM 917 C CA . TYR A 1 111 ? 11.488 7.010 -37.477 1.00 60.28 111 TYR A CA 1
ATOM 918 C C . TYR A 1 111 ? 12.986 7.153 -37.765 1.00 60.28 111 TYR A C 1
ATOM 920 O O . TYR A 1 111 ? 13.387 8.200 -38.253 1.00 60.28 111 TYR A O 1
ATOM 928 N N . LYS A 1 112 ? 13.823 6.139 -37.466 1.00 63.66 112 LYS A N 1
ATOM 929 C CA . LYS A 1 112 ? 15.303 6.245 -37.500 1.00 63.66 112 LYS A CA 1
ATOM 930 C C . LYS A 1 112 ? 15.826 7.520 -36.794 1.00 63.66 112 LYS A C 1
ATOM 932 O O . LYS A 1 112 ? 16.929 7.972 -37.065 1.00 63.66 112 LYS A O 1
ATOM 937 N N . LEU A 1 113 ? 15.034 8.083 -35.874 1.00 58.03 113 LEU A N 1
ATOM 938 C CA . LEU A 1 113 ? 15.265 9.376 -35.213 1.00 58.03 113 LEU A CA 1
ATOM 939 C C . LEU A 1 113 ? 16.209 9.274 -34.018 1.00 58.03 113 LEU A C 1
ATOM 941 O O . LEU A 1 113 ? 16.544 10.289 -33.424 1.00 58.03 113 LEU A O 1
ATOM 945 N N . ILE A 1 114 ? 16.598 8.061 -33.625 1.00 59.12 114 ILE A N 1
ATOM 946 C CA . ILE A 1 114 ? 17.549 7.849 -32.540 1.00 59.12 114 ILE A CA 1
ATOM 947 C C . ILE A 1 114 ? 18.929 7.720 -33.197 1.00 59.12 114 ILE A C 1
ATOM 949 O O . ILE A 1 114 ? 19.256 6.623 -33.663 1.00 59.12 114 ILE A O 1
ATOM 953 N N . PRO A 1 115 ? 19.728 8.806 -33.283 1.00 58.25 115 PRO A N 1
ATOM 954 C CA . PRO A 1 115 ? 21.121 8.704 -33.702 1.00 58.25 115 PRO A CA 1
ATOM 955 C C . PRO A 1 115 ? 21.872 7.752 -32.764 1.00 58.25 115 PRO A C 1
ATOM 957 O O . PRO A 1 115 ? 21.407 7.434 -31.674 1.00 58.25 115 PRO A O 1
ATOM 960 N N . SER A 1 116 ? 23.058 7.283 -33.140 1.00 59.47 116 SER A N 1
ATOM 961 C CA . SER A 1 116 ? 23.847 6.358 -32.307 1.00 59.47 116 SER A CA 1
ATOM 962 C C . SER A 1 116 ? 24.228 6.923 -30.920 1.00 59.47 116 SER A C 1
ATOM 964 O O . SER A 1 116 ? 24.636 6.149 -30.055 1.00 59.47 116 SER A O 1
ATOM 966 N N . GLY A 1 117 ? 24.074 8.240 -30.714 1.00 61.78 117 GLY A N 1
ATOM 967 C CA . GLY A 1 117 ? 24.576 9.025 -29.579 1.00 61.78 117 GLY A CA 1
ATOM 968 C C . GLY A 1 117 ? 23.814 8.977 -28.238 1.00 61.78 117 GLY A C 1
ATOM 969 O O . GLY A 1 117 ? 24.482 8.868 -27.216 1.00 61.78 117 GLY A O 1
ATOM 970 N N . PRO A 1 118 ? 22.466 8.994 -28.138 1.00 71.62 118 PRO A N 1
ATOM 971 C CA . PRO A 1 118 ? 21.776 9.136 -26.855 1.00 71.62 118 PRO A CA 1
ATOM 972 C C . PRO A 1 118 ? 21.482 7.790 -26.170 1.00 71.62 118 PRO A C 1
ATOM 974 O O . PRO A 1 118 ? 20.589 7.698 -25.333 1.00 71.62 118 PRO A O 1
ATOM 977 N N . LYS A 1 119 ? 22.217 6.715 -26.493 1.00 74.44 119 LYS A N 1
ATOM 978 C CA . LYS A 1 119 ? 22.027 5.405 -25.837 1.00 74.44 119 LYS A CA 1
ATOM 979 C C . LYS A 1 119 ? 22.234 5.492 -24.323 1.00 74.44 119 LYS A C 1
ATOM 981 O O . LYS A 1 119 ? 21.450 4.911 -23.581 1.00 74.44 119 LYS A O 1
ATOM 986 N N . LEU A 1 120 ? 23.245 6.248 -23.886 1.00 78.94 120 LEU A N 1
ATOM 987 C CA . LEU A 1 120 ? 23.536 6.470 -22.467 1.00 78.94 120 LEU A CA 1
ATOM 988 C C . LEU A 1 120 ? 22.379 7.172 -21.747 1.00 78.94 120 LEU A C 1
ATOM 990 O O . LEU A 1 120 ? 22.020 6.756 -20.654 1.00 78.94 120 LEU A O 1
ATOM 994 N N . PHE A 1 121 ? 21.732 8.152 -22.386 1.00 83.12 121 PHE A N 1
ATOM 995 C CA . PHE A 1 121 ? 20.580 8.853 -21.810 1.00 83.12 121 PHE A CA 1
ATOM 996 C C . PHE A 1 121 ? 19.427 7.893 -21.489 1.00 83.12 121 PHE A C 1
ATOM 998 O O . PHE A 1 121 ? 18.916 7.892 -20.374 1.00 83.12 121 PHE A O 1
ATOM 1005 N N . PHE A 1 122 ? 19.059 7.022 -22.435 1.00 83.00 122 PHE A N 1
ATOM 1006 C CA . PHE A 1 122 ? 18.006 6.029 -22.204 1.00 83.00 122 PHE A CA 1
ATOM 1007 C C . PHE A 1 122 ? 18.387 4.996 -21.144 1.00 83.00 122 PHE A C 1
ATOM 1009 O O . PHE A 1 122 ? 17.525 4.589 -20.372 1.00 83.00 122 PHE A O 1
ATOM 1016 N N . ILE A 1 123 ? 19.658 4.584 -21.089 1.00 85.38 123 ILE A N 1
ATOM 1017 C CA . ILE A 1 123 ? 20.149 3.677 -20.045 1.00 85.38 123 ILE A CA 1
ATOM 1018 C C . ILE A 1 123 ? 20.008 4.340 -18.672 1.00 85.38 123 ILE A C 1
ATOM 1020 O O . ILE A 1 123 ? 19.413 3.741 -17.785 1.00 85.38 123 ILE A O 1
ATOM 1024 N N . CYS A 1 124 ? 20.469 5.584 -18.507 1.00 86.81 124 CYS A N 1
ATOM 1025 C CA . CYS A 1 124 ? 20.319 6.322 -17.252 1.00 86.81 124 CYS A CA 1
ATOM 1026 C C . CYS A 1 124 ? 18.849 6.474 -16.847 1.00 86.81 124 CYS A C 1
ATOM 1028 O O . CYS A 1 124 ? 18.508 6.240 -15.691 1.00 86.81 124 CYS A O 1
ATOM 1030 N N . LEU A 1 125 ? 17.976 6.813 -17.799 1.00 87.25 125 LEU A N 1
ATOM 1031 C CA . LEU A 1 125 ? 16.549 6.989 -17.547 1.00 87.25 125 LEU A CA 1
ATOM 1032 C C . LEU A 1 125 ? 15.892 5.678 -17.076 1.00 87.25 125 LEU A C 1
ATOM 1034 O O . LEU A 1 125 ? 15.196 5.672 -16.066 1.00 87.25 125 LEU A O 1
ATOM 1038 N N . ILE A 1 126 ? 16.180 4.559 -17.754 1.00 89.50 126 ILE A N 1
ATOM 1039 C CA . ILE A 1 126 ? 15.707 3.225 -17.352 1.00 89.50 126 ILE A CA 1
ATOM 1040 C C . ILE A 1 126 ? 16.237 2.858 -15.963 1.00 89.50 126 ILE A C 1
ATOM 1042 O O . ILE A 1 126 ? 15.463 2.387 -15.133 1.00 89.50 126 ILE A O 1
ATOM 1046 N N . SER A 1 127 ? 17.526 3.087 -15.693 1.00 89.31 127 SER A N 1
ATOM 1047 C CA . SER A 1 127 ? 18.134 2.780 -14.395 1.00 89.31 127 SER A CA 1
ATOM 1048 C C . SER A 1 127 ? 17.468 3.546 -13.252 1.00 89.31 127 SER A C 1
ATOM 1050 O O . SER A 1 127 ? 17.146 2.946 -12.232 1.00 89.31 127 SER A O 1
ATOM 1052 N N . ILE A 1 128 ? 17.206 4.846 -13.424 1.00 89.56 128 ILE A N 1
ATOM 1053 C CA . ILE A 1 128 ? 16.533 5.669 -12.406 1.00 89.56 128 ILE A CA 1
ATOM 1054 C C . ILE A 1 128 ? 15.107 5.165 -12.164 1.00 89.56 128 ILE A C 1
ATOM 1056 O O . ILE A 1 128 ? 14.706 4.976 -11.016 1.00 89.56 128 ILE A O 1
ATOM 1060 N N . THR A 1 129 ? 14.347 4.902 -13.231 1.00 87.69 129 THR A N 1
ATOM 1061 C CA . THR A 1 129 ? 12.982 4.377 -13.101 1.00 87.69 129 THR A CA 1
ATOM 1062 C C . THR A 1 129 ? 12.961 3.006 -12.427 1.00 87.69 129 THR A C 1
ATOM 1064 O O . THR A 1 129 ? 12.089 2.756 -11.598 1.00 87.69 129 THR A O 1
ATOM 1067 N N . LEU A 1 130 ? 13.922 2.129 -12.732 1.00 90.62 130 LEU A N 1
ATOM 1068 C CA . LEU A 1 130 ? 14.054 0.830 -12.070 1.00 90.62 130 LEU A CA 1
ATOM 1069 C C . LEU A 1 130 ? 14.332 0.979 -10.574 1.00 90.62 130 LEU A C 1
ATOM 1071 O O . LEU A 1 130 ? 13.646 0.341 -9.784 1.00 90.62 130 LEU A O 1
ATOM 1075 N N . LEU A 1 131 ? 15.277 1.839 -10.178 1.00 92.06 131 LEU A N 1
ATOM 1076 C CA . LEU A 1 131 ? 15.565 2.092 -8.760 1.00 92.06 131 LEU A CA 1
ATOM 1077 C C . LEU A 1 131 ? 14.322 2.594 -8.017 1.00 92.06 131 LEU A C 1
ATOM 1079 O O . LEU A 1 131 ? 13.985 2.076 -6.956 1.00 92.06 131 LEU A O 1
ATOM 1083 N N . TYR A 1 132 ? 13.593 3.543 -8.607 1.00 89.94 132 TYR A N 1
ATOM 1084 C CA . TYR A 1 132 ? 12.343 4.039 -8.032 1.00 89.94 132 TYR A CA 1
ATOM 1085 C C . TYR A 1 132 ? 11.264 2.944 -7.936 1.00 89.94 132 TYR A C 1
ATOM 1087 O O . TYR A 1 132 ? 10.559 2.843 -6.934 1.00 89.94 132 TYR A O 1
ATOM 1095 N N . SER A 1 133 ? 11.166 2.072 -8.945 1.00 88.56 133 SER A N 1
ATOM 1096 C CA . SER A 1 133 ? 10.231 0.935 -8.939 1.00 88.56 133 SER A CA 1
ATOM 1097 C C . SER A 1 133 ? 10.569 -0.084 -7.843 1.00 88.56 133 SER A C 1
ATOM 1099 O O . SER A 1 133 ? 9.671 -0.637 -7.219 1.00 88.56 133 SER A O 1
ATOM 1101 N N . VAL A 1 134 ? 11.859 -0.324 -7.587 1.00 93.56 134 VAL A N 1
ATOM 1102 C CA . VAL A 1 134 ? 12.314 -1.208 -6.502 1.00 93.56 134 VAL A CA 1
ATOM 1103 C C . VAL A 1 134 ? 11.996 -0.607 -5.133 1.00 93.56 134 VAL A C 1
ATOM 1105 O O . VAL A 1 134 ? 11.502 -1.325 -4.269 1.00 93.56 134 VAL A O 1
ATOM 1108 N N . ASN A 1 135 ? 12.217 0.697 -4.942 1.00 91.62 135 ASN A N 1
ATOM 1109 C CA . ASN A 1 135 ? 11.881 1.371 -3.684 1.00 91.62 135 ASN A CA 1
ATOM 1110 C C . ASN A 1 135 ? 10.372 1.329 -3.412 1.00 91.62 135 ASN A C 1
ATOM 1112 O O . ASN A 1 135 ? 9.957 0.862 -2.359 1.00 91.62 135 ASN A O 1
ATOM 1116 N N . THR A 1 136 ? 9.551 1.708 -4.396 1.00 89.12 136 THR A N 1
ATOM 1117 C CA . THR A 1 136 ? 8.081 1.659 -4.262 1.00 89.12 136 THR A CA 1
ATOM 1118 C C . THR A 1 136 ? 7.563 0.239 -4.017 1.00 89.12 136 THR A C 1
ATOM 1120 O O . THR A 1 136 ? 6.624 0.050 -3.249 1.00 89.12 136 THR A O 1
ATOM 1123 N N . PHE A 1 137 ? 8.196 -0.781 -4.608 1.00 91.69 137 PHE A N 1
ATOM 1124 C CA . PHE A 1 137 ? 7.898 -2.179 -4.292 1.00 91.69 137 PHE A CA 1
ATOM 1125 C C . PHE A 1 137 ? 8.232 -2.539 -2.839 1.00 91.69 137 PHE A C 1
ATOM 1127 O O . PHE A 1 137 ? 7.450 -3.225 -2.183 1.00 91.69 137 PHE A O 1
ATOM 1134 N N . TYR A 1 138 ? 9.388 -2.097 -2.343 1.00 94.44 138 TYR A N 1
ATOM 1135 C CA . TYR A 1 138 ? 9.813 -2.345 -0.968 1.00 94.44 138 TYR A CA 1
ATOM 1136 C C . TYR A 1 138 ? 8.881 -1.670 0.045 1.00 94.44 138 TYR A C 1
ATOM 1138 O O . TYR A 1 138 ? 8.463 -2.312 1.008 1.00 94.44 138 TYR A O 1
ATOM 1146 N N . ASP A 1 139 ? 8.492 -0.422 -0.210 1.00 91.75 139 ASP A N 1
ATOM 1147 C CA . ASP A 1 139 ? 7.538 0.310 0.625 1.00 91.75 139 ASP A CA 1
ATOM 1148 C C . ASP A 1 139 ? 6.177 -0.399 0.650 1.00 91.75 139 ASP A C 1
ATOM 1150 O O . ASP A 1 139 ? 5.660 -0.696 1.727 1.00 91.75 139 ASP A O 1
ATOM 1154 N N . LEU A 1 140 ? 5.669 -0.799 -0.524 1.00 92.12 140 LEU A N 1
ATOM 1155 C CA . LEU A 1 140 ? 4.431 -1.572 -0.651 1.00 92.12 140 LEU A CA 1
ATOM 1156 C C . LEU A 1 140 ? 4.482 -2.897 0.123 1.00 92.12 140 LEU A C 1
ATOM 1158 O O . LEU A 1 140 ? 3.504 -3.292 0.760 1.00 92.12 140 LEU A O 1
ATOM 1162 N N . TYR A 1 141 ? 5.617 -3.595 0.066 1.00 94.38 141 TYR A N 1
ATOM 1163 C CA . TYR A 1 141 ? 5.831 -4.838 0.801 1.00 94.38 141 TYR A CA 1
ATOM 1164 C C . TYR A 1 141 ? 5.830 -4.615 2.318 1.00 94.38 141 TYR A C 1
ATOM 1166 O O . TYR A 1 141 ? 5.188 -5.372 3.049 1.00 94.38 141 TYR A O 1
ATOM 1174 N N . ASN A 1 142 ? 6.503 -3.567 2.797 1.00 94.69 142 ASN A N 1
ATOM 1175 C CA . ASN A 1 142 ? 6.535 -3.242 4.222 1.00 94.69 142 ASN A CA 1
ATOM 1176 C C . ASN A 1 142 ? 5.152 -2.863 4.735 1.00 94.69 142 ASN A C 1
ATOM 1178 O O . ASN A 1 142 ? 4.696 -3.448 5.712 1.00 94.69 142 ASN A O 1
ATOM 1182 N N . SER A 1 143 ? 4.434 -1.984 4.035 1.00 94.06 143 SER A N 1
ATOM 1183 C CA . SER A 1 143 ? 3.075 -1.620 4.433 1.00 94.06 143 SER A CA 1
ATOM 1184 C C . SER A 1 143 ? 2.119 -2.815 4.369 1.00 94.06 143 SER A C 1
ATOM 1186 O O . SER A 1 143 ? 1.218 -2.926 5.195 1.00 94.06 143 SER A O 1
ATOM 1188 N N . TYR A 1 144 ? 2.329 -3.781 3.470 1.00 95.25 144 TYR A N 1
ATOM 1189 C CA . TYR A 1 144 ? 1.557 -5.027 3.503 1.00 95.25 144 TYR A CA 1
ATOM 1190 C C . TYR A 1 144 ? 1.817 -5.838 4.779 1.00 95.25 144 TYR A C 1
ATOM 1192 O O . TYR A 1 144 ? 0.873 -6.334 5.402 1.00 95.25 144 TYR A O 1
ATOM 1200 N N . ASN A 1 145 ? 3.082 -5.960 5.185 1.00 96.12 145 ASN A N 1
ATOM 1201 C CA . ASN A 1 145 ? 3.457 -6.678 6.403 1.00 96.12 145 ASN A CA 1
ATOM 1202 C C . ASN A 1 145 ? 2.973 -5.963 7.666 1.00 96.12 145 ASN A C 1
ATOM 1204 O O . ASN A 1 145 ? 2.468 -6.622 8.574 1.00 96.12 145 ASN A O 1
ATOM 1208 N N . ASP A 1 146 ? 3.05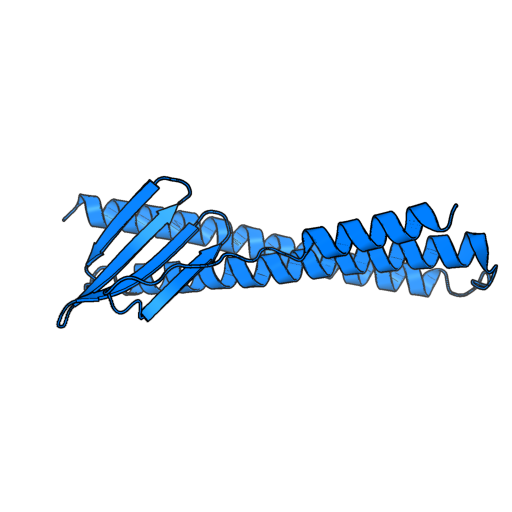9 -4.636 7.698 1.00 96.12 146 ASP A N 1
ATOM 1209 C CA . ASP A 1 146 ? 2.547 -3.818 8.794 1.00 96.12 146 ASP A CA 1
ATOM 1210 C C . ASP A 1 146 ? 1.023 -3.960 8.908 1.00 96.12 146 ASP A C 1
ATOM 1212 O O . ASP A 1 146 ? 0.498 -4.163 10.002 1.00 96.12 146 ASP A O 1
ATOM 1216 N N . ALA A 1 147 ? 0.295 -3.955 7.784 1.00 95.62 147 ALA A N 1
ATOM 1217 C CA . ALA A 1 147 ? -1.155 -4.142 7.789 1.00 95.62 147 ALA A CA 1
ATOM 1218 C C . ALA A 1 147 ? -1.520 -5.528 8.325 1.00 95.62 147 ALA A C 1
ATOM 1220 O O . ALA A 1 147 ? -2.445 -5.657 9.127 1.00 95.62 147 ALA A O 1
ATOM 1221 N N . ASN A 1 148 ? -0.759 -6.553 7.930 1.00 95.94 148 ASN A N 1
ATOM 1222 C CA . ASN A 1 148 ? -0.916 -7.906 8.450 1.00 95.94 148 ASN A CA 1
ATOM 1223 C C . ASN A 1 148 ? -0.673 -7.960 9.963 1.00 95.94 148 ASN A C 1
ATOM 122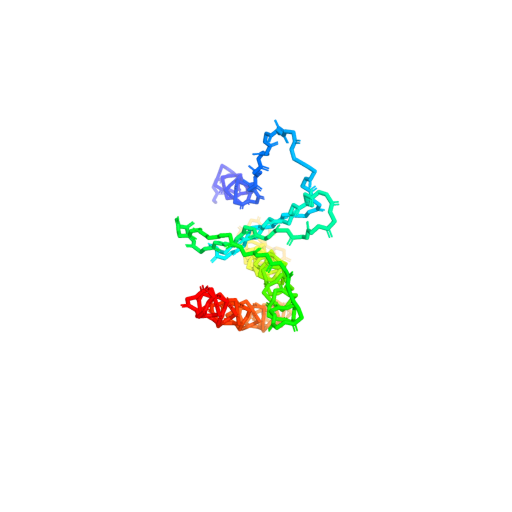5 O O . ASN A 1 148 ? -1.477 -8.533 10.698 1.00 95.94 148 ASN A O 1
ATOM 1229 N N . TYR A 1 149 ? 0.412 -7.339 10.431 1.00 96.25 149 TYR A N 1
ATOM 1230 C CA . TYR A 1 149 ? 0.752 -7.268 11.847 1.00 96.25 149 TYR A CA 1
ATOM 1231 C C . TYR A 1 149 ? -0.369 -6.602 12.654 1.00 96.25 149 TYR A C 1
ATOM 1233 O O . TYR A 1 149 ? -0.906 -7.215 13.576 1.00 96.25 149 TYR A O 1
ATOM 1241 N N . TYR A 1 150 ? -0.791 -5.394 12.270 1.00 95.94 150 TYR A N 1
ATOM 1242 C CA . TYR A 1 150 ? -1.831 -4.666 12.996 1.00 95.94 150 TYR A CA 1
ATOM 1243 C C . TYR A 1 150 ? -3.195 -5.361 12.925 1.00 95.94 150 TYR A C 1
ATOM 1245 O O . TYR A 1 150 ? -3.912 -5.385 13.924 1.00 95.94 150 TYR A O 1
ATOM 1253 N N . PHE A 1 151 ? -3.535 -5.998 11.799 1.00 94.88 151 PHE A N 1
ATOM 1254 C CA . PHE A 1 151 ? -4.747 -6.812 11.687 1.00 94.88 151 PHE A CA 1
ATOM 1255 C C . PHE A 1 151 ? -4.760 -7.962 12.701 1.00 94.88 151 PHE A C 1
ATOM 1257 O O . PHE A 1 151 ? -5.756 -8.161 13.397 1.00 94.88 151 PHE A O 1
ATOM 1264 N N . HIS A 1 152 ? -3.655 -8.705 12.808 1.00 94.06 152 HIS A N 1
ATOM 1265 C CA . HIS A 1 152 ? -3.543 -9.816 13.750 1.00 94.06 152 HIS A CA 1
ATOM 1266 C C . HIS A 1 152 ? -3.520 -9.350 15.209 1.00 94.06 152 HIS A C 1
ATOM 1268 O O . HIS A 1 152 ? -4.175 -9.976 16.041 1.00 94.06 152 HIS A O 1
ATOM 1274 N N . SER A 1 153 ? -2.852 -8.236 15.517 1.00 93.75 153 SER A N 1
ATOM 1275 C CA . SER A 1 153 ? -2.874 -7.642 16.860 1.00 93.75 153 SER A CA 1
ATOM 1276 C C . SER A 1 153 ? -4.293 -7.246 17.277 1.00 93.75 153 SER A C 1
ATOM 1278 O O . SER A 1 153 ? -4.733 -7.589 18.371 1.00 93.75 153 SER A O 1
ATOM 1280 N N . LEU A 1 154 ? -5.055 -6.611 16.380 1.00 94.12 154 LEU A N 1
ATOM 1281 C CA . LEU A 1 154 ? -6.451 -6.236 16.633 1.00 94.12 154 LEU A CA 1
ATOM 1282 C C . LEU A 1 154 ? -7.375 -7.452 16.770 1.00 94.12 154 LEU A C 1
ATOM 1284 O O . LEU A 1 154 ? -8.297 -7.435 17.586 1.00 94.12 154 LEU A O 1
ATOM 1288 N N . LEU A 1 155 ? -7.123 -8.518 16.004 1.00 92.69 155 LEU A N 1
ATOM 1289 C CA . LEU A 1 155 ? -7.850 -9.779 16.146 1.00 92.69 155 LEU A CA 1
ATOM 1290 C C . LEU A 1 155 ? -7.609 -10.411 17.525 1.00 92.69 155 LEU A C 1
ATOM 1292 O O . LEU A 1 155 ? -8.545 -10.945 18.115 1.00 92.69 155 LEU A O 1
ATOM 1296 N N . ASN A 1 156 ? -6.377 -10.328 18.033 1.00 89.88 156 ASN A N 1
ATOM 1297 C CA . ASN A 1 156 ? -6.010 -10.876 19.334 1.00 89.88 156 ASN A CA 1
ATOM 1298 C C . ASN A 1 156 ? -6.658 -10.083 20.479 1.00 89.88 156 ASN A C 1
ATOM 1300 O O . ASN A 1 156 ? -7.292 -10.683 21.338 1.00 89.88 156 ASN A O 1
ATOM 1304 N N . ILE A 1 157 ? -6.613 -8.743 20.421 1.00 87.50 157 ILE A N 1
ATOM 1305 C CA . ILE A 1 157 ? -7.278 -7.859 21.400 1.00 87.50 157 ILE A CA 1
ATOM 1306 C C . ILE A 1 157 ? -8.788 -8.126 21.439 1.00 87.50 157 ILE A C 1
ATOM 1308 O O . ILE A 1 157 ? -9.386 -8.184 22.508 1.00 87.50 157 ILE A O 1
ATOM 1312 N N . LYS A 1 158 ? -9.419 -8.347 20.278 1.00 81.00 158 LYS A N 1
ATOM 1313 C CA . LYS A 1 158 ? -10.838 -8.722 20.225 1.00 81.00 158 LYS A CA 1
ATOM 1314 C C . LYS A 1 158 ? -11.122 -10.051 20.943 1.00 81.00 158 LYS A C 1
ATOM 1316 O O . LYS A 1 158 ? -12.216 -10.212 21.463 1.00 81.00 158 LYS A O 1
ATOM 1321 N N . GLY A 1 159 ? -10.195 -11.008 20.914 1.00 70.50 159 GLY A N 1
ATOM 1322 C CA . GLY A 1 159 ? -10.362 -12.311 21.566 1.00 70.50 159 GLY A CA 1
ATOM 1323 C C . GLY A 1 159 ? -10.237 -12.275 23.092 1.00 70.50 159 GLY A C 1
ATOM 1324 O O . GLY A 1 159 ? -10.644 -13.235 23.740 1.00 70.50 159 GLY A O 1
ATOM 1325 N N . GLU A 1 160 ? -9.683 -11.197 23.651 1.00 59.94 160 GLU A N 1
ATOM 1326 C CA . GLU A 1 160 ? -9.507 -10.995 25.096 1.00 59.94 160 GLU A CA 1
ATOM 1327 C C . GLU A 1 160 ? -10.664 -10.208 25.749 1.00 59.94 160 GLU A C 1
ATOM 1329 O O . GLU A 1 160 ? -10.754 -10.177 26.977 1.00 59.94 160 GLU A O 1
ATOM 1334 N N . LEU A 1 161 ? -11.550 -9.611 24.939 1.00 52.00 161 LEU A N 1
ATOM 1335 C CA . LEU A 1 161 ? -12.757 -8.869 25.344 1.00 52.00 161 LEU A CA 1
ATOM 1336 C C . LEU A 1 161 ? -14.011 -9.754 25.310 1.00 52.00 161 LEU A C 1
ATOM 1338 O O . LEU A 1 161 ? -14.846 -9.606 26.231 1.00 52.00 161 LEU A O 1
#

Organism: NCBI:txid1516104

Sequence (161 aa):
MKRERVIFVLIVCILLLTNVQSILASSTVILREEKAGGYQYQITQEQKEYKWKIGHKENVFFIVESKENDDYLDRFRRTVNDLSLQKLEFILSISYLVLIIVSIILGKRKYKLIPSGPKLFFICLISITLLYSVNTFYDLYNSYNDANYYFHSLLNIKGEL

Foldseek 3Di:
DDPVVVVVVVVVLVVVPDPDDDDDDDDWPFPDWAAAPQWIWTWTDDPHWIKIWIDGNPDIDIDTDDPVCPVLVVQLVVLRVQLVVLVVQLSVLVVVLVVLVVVVVCCVPPPVNDPPPCPVVSVVVNVVSVVSNVVSVVSNVVSSVSNVVSSVVVVVVVVVD

Secondary structure (DSSP, 8-state):
--HHHHHHHHHHHHHHH---------SS-EEEEEEETTEEEEEEEETTEEEEEEEETTEEEEEE--TTTHHHHHHHHHHHHHHHHHHHHHHHHHHHHHHHHHHHHHIIIII----SSTHHHHHHHHHHHHHHHHHHHHHHHHHHHHHHHHHHHHHHHHHH-